Protein AF-A0A2Z2N0Y1-F1 (afdb_monomer_lite)

Secondary structure (DSSP, 8-state):
--HHHHHHH-TTSTTTT-S----PPPPPHHHHHHHHHHHHHHTT-EE-HHHHHHHHHHHTT-HHHHHHHHHHHHHHHHHTT-SEE-HHHHHHHHHHHH-

Radius of gyration: 18.28 Å; chains: 1; bounding box: 42×29×48 Å

InterPro domains:
  IPR027417 P-loop containing nucleoside triphosphate hydrolase [SSF52540] (2-97)

Sequence (99 aa):
MGMMKQIFHSPSSPFYNFGMHITLKRIPRDEFAKFIRKKFGESGLGVEGEVIEGILNITKGHPYYTQMLCQKLWLNPVIQGKKEVSRKDLEITLDEALN

pLDDT: mean 89.2, std 6.64, range [55.12, 97.25]

Structure (mmCIF, N/CA/C/O backbone):
data_AF-A0A2Z2N0Y1-F1
#
_entry.id   AF-A0A2Z2N0Y1-F1
#
loop_
_atom_site.group_PDB
_atom_site.id
_atom_site.type_symbol
_atom_site.label_atom_id
_atom_site.label_alt_id
_atom_site.label_comp_id
_atom_site.label_asym_id
_atom_site.label_entity_id
_atom_site.label_seq_id
_atom_site.pdbx_PDB_ins_code
_atom_site.Cartn_x
_atom_site.Cartn_y
_atom_site.Cartn_z
_atom_site.occupancy
_atom_site.B_iso_or_equiv
_atom_site.auth_seq_id
_atom_site.auth_comp_id
_atom_site.auth_asym_id
_atom_site.auth_atom_id
_atom_site.pdbx_PDB_model_num
ATOM 1 N N . MET A 1 1 ? 18.831 9.984 -16.432 1.00 55.12 1 MET A N 1
ATOM 2 C CA . MET A 1 1 ? 18.931 8.539 -16.754 1.00 55.12 1 MET A CA 1
ATOM 3 C C . MET A 1 1 ? 19.509 7.851 -15.522 1.00 55.12 1 MET A C 1
ATOM 5 O O . MET A 1 1 ? 20.520 8.332 -15.035 1.00 55.12 1 MET A O 1
ATOM 9 N N . GLY A 1 2 ? 18.855 6.836 -14.947 1.00 78.69 2 GLY A N 1
ATOM 10 C CA . GLY A 1 2 ? 19.335 6.206 -13.705 1.00 78.69 2 GLY A CA 1
ATOM 11 C C . GLY A 1 2 ? 20.638 5.422 -13.902 1.00 78.69 2 GLY A C 1
ATOM 12 O O . GLY A 1 2 ? 20.863 4.874 -14.981 1.00 78.69 2 GLY A O 1
ATOM 13 N N . MET A 1 3 ? 21.464 5.342 -12.857 1.00 83.12 3 MET A N 1
ATOM 14 C CA . MET A 1 3 ? 22.801 4.727 -12.892 1.00 83.12 3 MET A CA 1
ATOM 15 C C . MET A 1 3 ? 22.781 3.275 -13.408 1.00 83.12 3 MET A C 1
ATOM 17 O O . MET A 1 3 ? 23.552 2.922 -14.295 1.00 83.12 3 MET A O 1
ATOM 21 N N . MET A 1 4 ? 21.813 2.462 -12.965 1.00 83.25 4 MET A N 1
ATOM 22 C CA . MET A 1 4 ? 21.629 1.083 -13.452 1.00 83.25 4 MET A CA 1
ATOM 23 C C . MET A 1 4 ? 21.376 1.017 -14.961 1.00 83.25 4 MET A C 1
ATOM 25 O O . MET A 1 4 ? 21.853 0.116 -15.641 1.00 83.25 4 MET A O 1
ATOM 29 N N . LYS A 1 5 ? 20.664 1.999 -15.516 1.00 81.62 5 LYS A N 1
ATOM 30 C CA . LYS A 1 5 ? 20.406 2.044 -16.955 1.00 81.62 5 LYS A CA 1
ATOM 31 C C . LYS A 1 5 ? 21.695 2.324 -17.734 1.00 81.62 5 LYS A C 1
ATOM 33 O O . LYS A 1 5 ? 21.915 1.704 -18.762 1.00 81.62 5 LYS A O 1
ATOM 38 N N . GLN A 1 6 ? 22.573 3.197 -17.236 1.00 83.94 6 GLN A N 1
ATOM 39 C CA . GLN A 1 6 ? 23.877 3.436 -17.869 1.00 83.94 6 GLN A CA 1
ATOM 40 C C . GLN A 1 6 ? 24.785 2.203 -17.828 1.00 83.94 6 GLN A C 1
ATOM 42 O O . GLN A 1 6 ? 25.386 1.871 -18.846 1.00 83.94 6 GLN A O 1
ATOM 47 N N . ILE A 1 7 ? 24.842 1.505 -16.690 1.00 86.44 7 ILE A N 1
ATOM 48 C CA . ILE A 1 7 ? 25.705 0.328 -16.517 1.00 86.44 7 ILE A CA 1
ATOM 49 C C . ILE A 1 7 ? 25.333 -0.790 -17.498 1.00 86.44 7 ILE A C 1
ATOM 51 O O . ILE A 1 7 ? 26.225 -1.417 -18.057 1.00 86.44 7 ILE A O 1
ATOM 55 N N . PHE A 1 8 ? 24.047 -1.033 -17.755 1.00 85.31 8 PHE A N 1
ATOM 56 C CA . PHE A 1 8 ? 23.645 -2.175 -18.584 1.00 85.31 8 PHE A CA 1
ATOM 57 C C . PHE A 1 8 ? 23.180 -1.816 -20.007 1.00 85.31 8 PHE A C 1
ATOM 59 O O . PHE A 1 8 ? 23.086 -2.713 -20.841 1.00 85.31 8 PHE A O 1
ATOM 66 N N . HIS A 1 9 ? 22.896 -0.541 -20.320 1.00 82.06 9 HIS A N 1
ATOM 67 C CA . HIS A 1 9 ? 22.446 -0.110 -21.664 1.00 82.06 9 HIS A CA 1
ATOM 68 C C . HIS A 1 9 ? 23.473 0.707 -22.447 1.00 82.06 9 HIS A C 1
ATOM 70 O O . HIS A 1 9 ? 23.236 0.972 -23.623 1.00 82.06 9 HIS A O 1
ATOM 76 N N . SER A 1 10 ? 24.588 1.130 -21.842 1.00 85.56 10 SER A N 1
ATOM 77 C CA . SER A 1 10 ? 25.618 1.867 -22.581 1.00 85.56 10 SER A CA 1
ATOM 78 C C . SER A 1 10 ? 26.547 0.904 -23.322 1.00 85.56 10 SER A C 1
ATOM 80 O O . SER A 1 10 ? 27.175 0.092 -22.649 1.00 85.56 10 SER A O 1
ATOM 82 N N . PRO A 1 11 ? 26.731 1.024 -24.651 1.00 83.12 11 PRO A N 1
ATOM 83 C CA . PRO A 1 11 ? 27.699 0.216 -25.404 1.00 83.12 11 PRO A CA 1
ATOM 84 C C . PRO A 1 11 ? 29.145 0.364 -24.914 1.00 83.12 11 P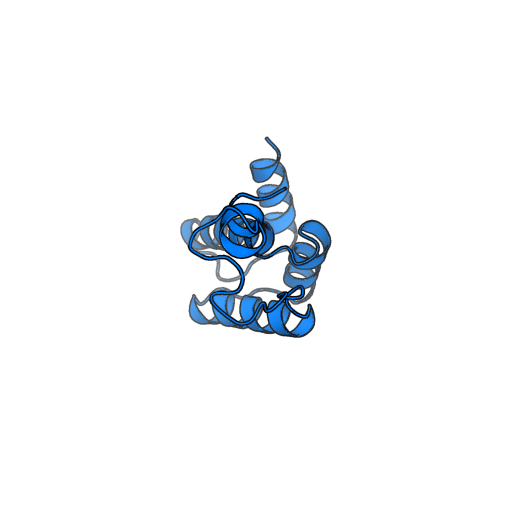RO A C 1
ATOM 86 O O . PRO A 1 11 ? 29.965 -0.521 -25.123 1.00 83.12 11 PRO A O 1
ATOM 89 N N . SER A 1 12 ? 29.459 1.483 -24.254 1.00 87.88 12 SER A N 1
ATOM 90 C CA . SER A 1 12 ? 30.760 1.735 -23.628 1.00 87.88 12 SER A CA 1
ATOM 91 C C . SER A 1 12 ? 30.928 1.085 -22.249 1.00 87.88 12 SER A C 1
ATOM 93 O O . SER A 1 12 ? 32.004 1.182 -21.663 1.00 87.88 12 SER A O 1
ATOM 95 N N . SER A 1 13 ? 29.880 0.464 -21.699 1.00 87.12 13 SER A N 1
ATOM 96 C CA . SER A 1 13 ? 29.929 -0.191 -20.394 1.00 87.12 13 SER A CA 1
ATOM 97 C C . SER A 1 13 ? 30.347 -1.659 -20.525 1.00 87.12 13 SER A C 1
ATOM 99 O O . SER A 1 13 ? 29.824 -2.358 -21.395 1.00 87.12 13 SER A O 1
ATOM 101 N N . PRO A 1 14 ? 31.194 -2.184 -19.620 1.00 86.00 14 PRO A N 1
ATOM 102 C CA . PRO A 1 14 ? 31.595 -3.594 -19.619 1.00 86.00 14 PRO A CA 1
ATOM 103 C C . PRO A 1 14 ? 30.425 -4.572 -19.421 1.00 86.00 14 PRO A C 1
ATOM 105 O O . PRO A 1 14 ? 30.555 -5.749 -19.742 1.00 86.00 14 PRO A O 1
ATOM 108 N N . PHE A 1 15 ? 29.280 -4.098 -18.919 1.00 84.75 15 PHE A N 1
ATOM 109 C CA . PHE A 1 15 ? 28.076 -4.910 -18.705 1.00 84.75 15 PHE A CA 1
ATOM 110 C C . PHE A 1 15 ? 26.990 -4.702 -19.771 1.00 84.75 15 PHE A C 1
ATOM 112 O O . PHE A 1 15 ? 25.833 -5.080 -19.561 1.00 84.75 15 PHE A O 1
ATOM 119 N N . TYR A 1 16 ? 27.335 -4.101 -20.913 1.00 85.94 16 TYR A N 1
ATOM 120 C CA . TYR A 1 16 ? 26.405 -3.913 -22.023 1.00 85.94 16 TYR A CA 1
ATOM 121 C C . TYR A 1 16 ? 25.803 -5.246 -22.486 1.00 85.94 16 TYR A C 1
ATOM 123 O O . TYR A 1 16 ? 26.535 -6.157 -22.868 1.00 85.94 16 TYR A O 1
ATOM 131 N N . ASN A 1 17 ? 24.470 -5.360 -22.452 1.00 82.94 17 ASN A N 1
ATOM 132 C CA . ASN A 1 17 ? 23.731 -6.581 -22.811 1.00 82.94 17 ASN A CA 1
ATOM 133 C C . ASN A 1 17 ? 24.228 -7.863 -22.110 1.00 82.94 17 ASN A C 1
ATOM 135 O O . ASN A 1 17 ? 24.044 -8.965 -22.621 1.00 82.94 17 ASN A O 1
ATOM 139 N N . PHE A 1 18 ? 24.814 -7.741 -20.915 1.00 86.56 18 PHE A N 1
ATOM 140 C CA . PHE A 1 18 ? 25.303 -8.890 -20.146 1.00 86.56 18 PHE A CA 1
ATOM 141 C C . PHE A 1 18 ? 24.169 -9.814 -19.648 1.00 86.56 18 PHE A C 1
ATOM 143 O O . PHE A 1 18 ? 24.419 -10.933 -19.212 1.00 86.56 18 PHE A O 1
ATOM 150 N N . GLY A 1 19 ? 22.906 -9.380 -19.727 1.00 83.00 19 GLY A N 1
ATOM 151 C CA . GLY A 1 19 ? 21.757 -10.197 -19.348 1.00 83.00 19 GLY A CA 1
ATOM 152 C C . GLY A 1 19 ? 20.424 -9.669 -19.873 1.00 83.00 19 GLY A C 1
ATOM 153 O O . GLY A 1 19 ? 20.343 -8.610 -20.495 1.00 83.00 19 GLY A O 1
ATOM 154 N N . MET A 1 20 ? 19.357 -10.422 -19.602 1.00 81.50 20 MET A N 1
ATOM 155 C CA . MET A 1 20 ? 17.992 -10.036 -19.959 1.00 81.50 20 MET A CA 1
ATOM 156 C C . MET A 1 20 ? 17.492 -8.864 -19.112 1.00 81.50 20 MET A C 1
ATOM 158 O O . MET A 1 20 ? 17.589 -8.866 -17.885 1.00 81.50 20 MET A O 1
ATOM 162 N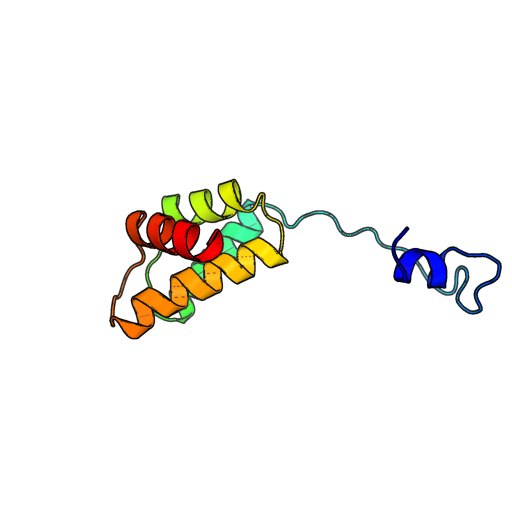 N . HIS A 1 21 ? 16.863 -7.893 -19.769 1.00 78.56 21 HIS A N 1
ATOM 163 C CA . HIS A 1 21 ? 16.244 -6.755 -19.101 1.00 78.56 21 HIS A CA 1
ATOM 164 C C . HIS A 1 21 ? 14.776 -7.032 -18.793 1.00 78.56 21 HIS A C 1
ATOM 166 O O . HIS A 1 21 ? 13.966 -7.212 -19.701 1.00 78.56 21 HIS A O 1
ATOM 172 N N . ILE A 1 22 ? 14.416 -6.994 -17.511 1.00 85.31 22 ILE A N 1
ATOM 173 C CA . ILE A 1 22 ? 13.025 -7.100 -17.065 1.00 85.31 22 ILE A CA 1
ATOM 174 C C . ILE A 1 22 ? 12.589 -5.744 -16.518 1.00 85.31 22 ILE A C 1
ATOM 176 O O . ILE A 1 22 ? 13.201 -5.201 -15.600 1.00 85.31 22 ILE A O 1
ATOM 180 N N . THR A 1 23 ? 11.513 -5.192 -17.080 1.00 83.12 23 THR A N 1
ATOM 181 C CA . THR A 1 23 ? 10.879 -3.987 -16.534 1.00 83.12 23 THR A CA 1
ATOM 182 C C . THR A 1 23 ? 9.811 -4.402 -15.537 1.00 83.12 23 THR A C 1
ATOM 184 O O . THR A 1 23 ? 8.798 -4.996 -15.909 1.00 83.12 23 THR A O 1
ATOM 187 N N . LEU A 1 24 ? 10.032 -4.080 -14.265 1.00 85.06 24 LEU A N 1
ATOM 188 C CA . LEU A 1 24 ? 9.047 -4.329 -13.221 1.00 85.06 24 LEU A CA 1
ATOM 189 C C . LEU A 1 24 ? 7.903 -3.318 -13.328 1.00 85.06 24 LEU A C 1
ATOM 191 O O . LEU A 1 24 ? 8.120 -2.107 -13.401 1.00 85.06 24 LEU A O 1
ATOM 195 N N . LYS A 1 25 ? 6.672 -3.828 -13.332 1.00 84.25 25 LYS A N 1
ATOM 196 C CA . LYS A 1 25 ? 5.464 -3.007 -13.214 1.00 84.25 25 LYS A CA 1
ATOM 197 C C . LYS A 1 25 ? 5.204 -2.679 -11.742 1.00 84.25 25 LYS A C 1
ATOM 199 O O . LYS A 1 25 ? 5.792 -3.280 -10.844 1.00 84.25 25 LYS A O 1
ATOM 204 N N . ARG A 1 26 ? 4.300 -1.728 -11.492 1.00 81.06 26 ARG A N 1
ATOM 205 C CA . ARG A 1 26 ? 3.793 -1.482 -10.135 1.00 81.06 26 ARG A CA 1
ATOM 206 C C . ARG A 1 26 ? 3.147 -2.750 -9.580 1.00 81.06 26 ARG A C 1
ATOM 208 O O . ARG A 1 26 ? 2.566 -3.532 -10.333 1.00 81.06 26 ARG A O 1
ATOM 215 N N . ILE A 1 27 ? 3.235 -2.913 -8.265 1.00 89.31 27 ILE A N 1
ATOM 216 C CA . ILE A 1 27 ? 2.552 -3.991 -7.552 1.00 89.31 27 ILE A CA 1
ATOM 217 C C . ILE A 1 27 ? 1.038 -3.819 -7.776 1.00 89.31 27 ILE A C 1
ATOM 219 O O . ILE A 1 27 ? 0.543 -2.696 -7.619 1.00 89.31 27 ILE A O 1
ATOM 223 N N . PRO A 1 28 ? 0.300 -4.877 -8.162 1.00 91.81 28 PRO A N 1
ATOM 224 C CA . PRO A 1 28 ? -1.151 -4.805 -8.285 1.00 91.81 28 PRO A CA 1
ATOM 225 C C . PRO A 1 28 ? -1.782 -4.355 -6.968 1.00 91.81 28 PRO A C 1
ATOM 227 O O . PRO A 1 28 ? -1.394 -4.826 -5.900 1.00 91.81 28 PRO A O 1
ATOM 230 N N . ARG A 1 29 ? -2.761 -3.448 -7.0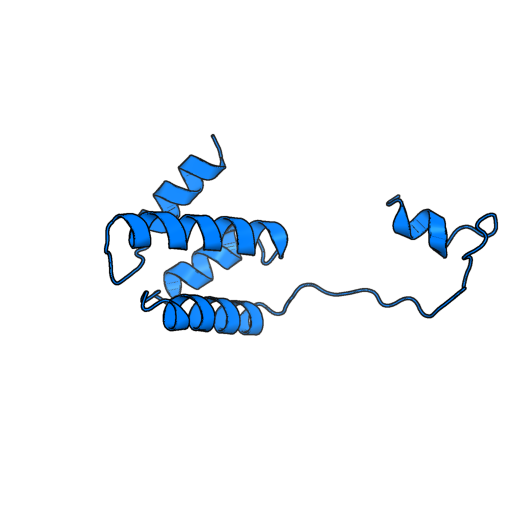45 1.00 93.44 29 ARG A N 1
ATOM 231 C CA . ARG A 1 29 ? -3.378 -2.835 -5.861 1.00 93.44 29 ARG A CA 1
ATOM 232 C C . ARG A 1 29 ? -3.933 -3.886 -4.898 1.00 93.44 29 ARG A C 1
ATOM 234 O O . ARG A 1 29 ? -3.612 -3.837 -3.717 1.00 93.44 29 ARG A O 1
ATOM 241 N N . ASP A 1 30 ? -4.669 -4.863 -5.419 1.00 94.75 30 ASP A N 1
ATOM 242 C CA . ASP A 1 30 ? -5.311 -5.912 -4.616 1.00 94.75 30 ASP A CA 1
ATOM 243 C C . ASP A 1 30 ? -4.289 -6.809 -3.913 1.00 94.75 30 ASP A C 1
ATOM 245 O O . ASP A 1 30 ? -4.457 -7.166 -2.748 1.00 94.75 30 ASP A O 1
ATOM 249 N N . GLU A 1 31 ? -3.191 -7.138 -4.596 1.00 95.25 31 GLU A N 1
ATOM 250 C CA . GLU A 1 31 ? -2.095 -7.912 -4.010 1.00 95.25 31 GLU A CA 1
ATOM 251 C C . GLU A 1 31 ? -1.390 -7.117 -2.910 1.00 95.25 31 GLU A C 1
ATOM 253 O O . GLU A 1 31 ? -1.063 -7.659 -1.852 1.00 95.25 31 GLU A O 1
ATOM 258 N N . PHE A 1 32 ? -1.224 -5.808 -3.110 1.00 95.69 32 PHE A N 1
ATOM 259 C CA . PHE A 1 32 ? -0.650 -4.946 -2.088 1.00 95.69 32 PHE A CA 1
ATOM 260 C C . PHE A 1 32 ? -1.588 -4.804 -0.879 1.00 95.69 32 PHE A C 1
ATOM 262 O O . PHE A 1 32 ? -1.138 -4.900 0.260 1.00 95.69 32 PHE A O 1
ATOM 269 N N . ALA A 1 33 ? -2.896 -4.665 -1.105 1.00 97.12 33 ALA A N 1
ATOM 270 C CA . ALA A 1 33 ? -3.898 -4.605 -0.045 1.00 97.12 33 ALA A CA 1
ATOM 271 C C . ALA A 1 33 ? -3.926 -5.896 0.791 1.00 97.12 33 ALA A C 1
ATOM 273 O O . ALA A 1 33 ? -3.922 -5.838 2.025 1.00 97.12 33 ALA A O 1
ATOM 274 N N . LYS A 1 34 ? -3.876 -7.066 0.135 1.00 97.25 34 LYS A N 1
ATOM 275 C CA . LYS A 1 34 ? -3.749 -8.376 0.800 1.00 97.25 34 LYS A CA 1
ATOM 276 C C . LYS A 1 34 ? -2.471 -8.461 1.631 1.00 97.25 34 LYS A C 1
ATOM 278 O O . LYS A 1 34 ? -2.522 -8.902 2.779 1.00 97.25 34 LYS A O 1
ATOM 283 N N . PHE A 1 35 ? -1.341 -8.023 1.073 1.00 96.81 35 PHE A N 1
ATOM 284 C CA . PHE A 1 35 ? -0.059 -8.007 1.775 1.00 96.81 35 PHE A CA 1
ATOM 285 C C . PHE A 1 35 ? -0.114 -7.140 3.039 1.00 96.81 35 PHE A C 1
ATOM 287 O O . PHE A 1 35 ? 0.279 -7.601 4.110 1.00 96.81 35 PHE A O 1
ATOM 294 N N . ILE A 1 36 ? -0.639 -5.915 2.931 1.00 96.81 36 ILE A N 1
ATOM 295 C CA . ILE A 1 36 ? -0.756 -4.982 4.058 1.00 96.81 36 ILE A CA 1
ATOM 296 C C . ILE A 1 36 ? -1.641 -5.594 5.145 1.00 96.81 36 ILE A C 1
ATOM 298 O O . ILE A 1 36 ? -1.199 -5.725 6.284 1.00 96.81 36 ILE A O 1
ATOM 302 N N . ARG A 1 37 ? -2.848 -6.060 4.792 1.00 97.06 37 ARG A N 1
ATOM 303 C CA . ARG A 1 37 ? -3.772 -6.691 5.748 1.00 97.06 37 ARG A CA 1
ATOM 304 C C . ARG A 1 37 ? -3.123 -7.857 6.489 1.00 97.06 37 ARG A C 1
ATOM 306 O O . ARG A 1 37 ? -3.239 -7.950 7.708 1.00 97.06 37 ARG A O 1
ATOM 313 N N . LYS A 1 38 ? -2.422 -8.729 5.757 1.00 97.06 38 LYS A N 1
ATOM 314 C CA . LYS A 1 38 ? -1.706 -9.871 6.333 1.00 97.06 38 LYS A CA 1
ATOM 315 C C . LYS A 1 38 ? -0.646 -9.415 7.337 1.00 97.06 38 LYS A C 1
ATOM 317 O O . LYS A 1 38 ? -0.588 -9.965 8.429 1.00 97.06 38 LYS A O 1
ATOM 322 N N . LYS A 1 39 ? 0.167 -8.411 6.995 1.00 95.88 39 LYS A N 1
ATOM 323 C CA . LYS A 1 39 ? 1.252 -7.932 7.865 1.00 95.88 39 LYS A CA 1
ATOM 324 C C . LYS A 1 39 ? 0.752 -7.271 9.144 1.00 95.88 39 LYS A C 1
ATOM 326 O O . LYS A 1 39 ? 1.297 -7.543 10.208 1.00 95.88 39 LYS A O 1
ATOM 331 N N . PHE A 1 40 ? -0.305 -6.468 9.054 1.00 95.19 40 PHE A N 1
ATOM 332 C CA . PHE A 1 40 ? -0.964 -5.918 10.238 1.00 95.19 40 PHE A CA 1
ATOM 333 C C . PHE A 1 40 ? -1.537 -7.041 11.122 1.00 95.19 40 PHE A C 1
ATOM 335 O O . PHE A 1 40 ? -1.222 -7.102 12.312 1.00 95.19 40 PHE A O 1
ATOM 342 N N . GLY A 1 41 ? -2.242 -8.011 10.528 1.00 93.12 41 GLY A N 1
A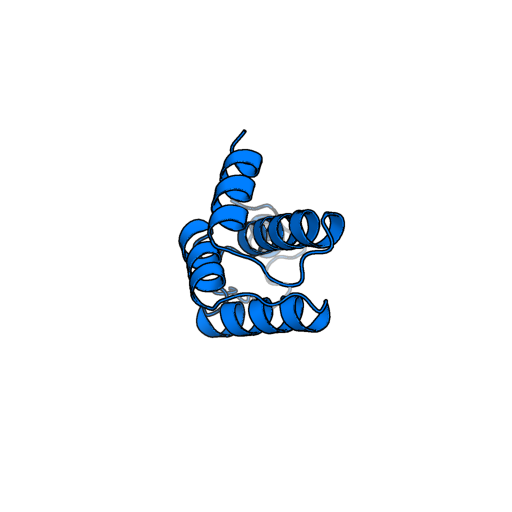TOM 343 C CA . GLY A 1 41 ? -2.784 -9.166 11.251 1.00 93.12 41 GLY A CA 1
ATOM 344 C C . GLY A 1 41 ? -1.724 -10.035 11.942 1.00 93.12 41 GLY A C 1
ATOM 345 O O . GLY A 1 41 ? -1.915 -10.417 13.093 1.00 93.12 41 GLY A O 1
ATOM 346 N N . GLU A 1 42 ? -0.580 -10.293 11.296 1.00 94.25 42 GLU A N 1
ATOM 347 C CA . GLU A 1 42 ? 0.561 -11.017 11.893 1.00 94.25 42 GLU A CA 1
ATOM 348 C C . GLU A 1 42 ? 1.121 -10.312 13.139 1.00 94.25 42 GLU A C 1
ATOM 350 O O . GLU A 1 42 ? 1.684 -10.965 14.013 1.00 94.25 42 GLU A O 1
ATOM 355 N N . SER A 1 43 ? 0.944 -8.993 13.244 1.00 90.31 43 SER A N 1
ATOM 356 C CA . SER A 1 43 ? 1.369 -8.213 14.410 1.00 90.31 43 SER A CA 1
ATOM 357 C C . SER A 1 43 ? 0.319 -8.121 15.525 1.00 90.31 43 SER A C 1
ATOM 359 O O . SER A 1 43 ? 0.569 -7.491 16.548 1.00 90.31 43 SER A O 1
ATOM 361 N N . GLY A 1 44 ? -0.854 -8.738 15.340 1.00 90.31 44 GLY A N 1
ATOM 362 C CA . GLY A 1 44 ? -1.981 -8.651 16.273 1.00 90.31 44 GLY A CA 1
ATOM 363 C C . GLY A 1 44 ? -2.756 -7.332 16.197 1.00 90.31 44 GLY A C 1
ATOM 364 O O . GLY A 1 44 ? -3.579 -7.062 17.070 1.00 90.31 44 GLY A O 1
ATOM 365 N N . LEU A 1 45 ? -2.504 -6.526 15.160 1.00 92.19 45 LEU A N 1
ATOM 366 C CA . LEU A 1 45 ? -3.133 -5.230 14.945 1.00 92.19 45 LEU A CA 1
ATOM 367 C C . LEU A 1 45 ? -4.187 -5.339 13.834 1.00 92.19 45 LEU A C 1
ATOM 369 O O . LEU A 1 45 ? -3.874 -5.627 12.678 1.00 92.19 45 LEU A O 1
ATOM 373 N N . GLY A 1 46 ? -5.450 -5.117 14.190 1.00 92.44 46 GLY A N 1
ATOM 374 C CA . GLY A 1 46 ? -6.551 -4.998 13.242 1.00 92.44 46 GLY A CA 1
ATOM 375 C C . GLY A 1 46 ? -6.383 -3.761 12.363 1.00 92.44 46 GLY A C 1
ATOM 376 O O . GLY A 1 46 ? -5.950 -2.707 12.826 1.00 92.44 46 GLY A O 1
ATOM 377 N N . VAL A 1 47 ? -6.712 -3.885 11.082 1.00 94.31 47 VAL A N 1
ATOM 378 C CA . VAL A 1 47 ? -6.741 -2.749 10.159 1.00 94.31 47 VAL A CA 1
ATOM 379 C C . VAL A 1 47 ? -7.949 -2.878 9.242 1.00 94.31 47 VAL A C 1
ATOM 381 O O . VAL A 1 47 ? -8.156 -3.907 8.588 1.00 94.31 47 VAL A O 1
ATOM 384 N N . GLU A 1 48 ? -8.760 -1.828 9.202 1.00 93.75 48 GLU A N 1
ATOM 385 C CA . GLU A 1 48 ? -9.941 -1.784 8.350 1.00 93.75 48 GLU A CA 1
ATOM 386 C C . GLU A 1 48 ? -9.564 -1.667 6.866 1.00 93.75 48 GLU A C 1
ATOM 388 O O . GLU A 1 48 ? -8.534 -1.101 6.486 1.00 93.75 48 GLU A O 1
ATOM 393 N N . GLY A 1 49 ? -10.438 -2.180 5.994 1.00 93.88 49 GLY A N 1
ATOM 394 C CA . GLY A 1 49 ? -10.244 -2.094 4.544 1.00 93.88 49 GLY A CA 1
ATOM 395 C C . GLY A 1 49 ? -10.117 -0.653 4.047 1.00 93.88 49 GLY A C 1
ATOM 396 O O . GLY A 1 49 ? -9.264 -0.378 3.209 1.00 93.88 49 GLY A O 1
ATOM 397 N N . GLU A 1 50 ? -10.894 0.274 4.610 1.00 95.19 50 GLU A N 1
ATOM 398 C CA . GLU A 1 50 ? -10.845 1.692 4.238 1.00 95.19 50 GLU A CA 1
ATOM 399 C C . GLU A 1 50 ? -9.487 2.339 4.532 1.00 95.19 50 GLU A C 1
ATOM 401 O O . GLU A 1 50 ? -9.007 3.149 3.737 1.00 95.19 50 GLU A O 1
ATOM 406 N N . VAL A 1 51 ? -8.828 1.948 5.630 1.00 95.69 51 VAL A N 1
ATOM 407 C CA . VAL A 1 51 ? -7.485 2.435 5.981 1.00 95.69 51 VAL A CA 1
ATOM 408 C C . VAL A 1 51 ? -6.465 1.957 4.948 1.00 95.69 51 VAL A C 1
ATOM 410 O O . VAL A 1 51 ? -5.664 2.753 4.457 1.00 95.69 51 VAL A O 1
ATOM 413 N N . ILE A 1 52 ? -6.527 0.682 4.552 1.00 96.69 52 ILE A N 1
ATOM 414 C CA . ILE A 1 52 ? -5.650 0.117 3.513 1.00 96.69 52 ILE A CA 1
ATOM 415 C C . ILE A 1 52 ? -5.862 0.830 2.172 1.00 96.69 52 ILE A C 1
ATOM 417 O O . ILE A 1 52 ? -4.895 1.221 1.511 1.00 96.69 52 ILE A O 1
ATOM 421 N N . GLU A 1 53 ? -7.117 1.043 1.778 1.00 96.12 53 GLU A N 1
ATOM 422 C CA . GLU A 1 53 ? -7.443 1.770 0.552 1.00 96.12 53 GLU A CA 1
ATOM 423 C C . GLU A 1 53 ? -6.939 3.220 0.603 1.00 96.12 53 GLU A C 1
ATOM 425 O O . GLU A 1 53 ? -6.406 3.726 -0.390 1.00 96.12 53 GLU A O 1
ATOM 430 N N . GLY A 1 54 ? -7.034 3.869 1.767 1.00 96.12 54 GLY A N 1
ATOM 431 C CA . GLY A 1 54 ? -6.458 5.184 2.037 1.00 96.12 54 GLY A CA 1
ATOM 432 C C . GLY A 1 54 ? -4.950 5.217 1.794 1.00 96.12 54 GLY A C 1
ATOM 433 O O . GLY A 1 54 ? -4.479 6.015 0.979 1.00 96.12 54 GLY A O 1
ATOM 434 N N . ILE A 1 55 ? -4.200 4.296 2.408 1.00 95.75 55 ILE A N 1
ATOM 435 C CA . ILE A 1 55 ? -2.743 4.158 2.229 1.00 95.75 55 ILE A CA 1
ATOM 436 C C . ILE A 1 55 ? -2.391 4.039 0.741 1.00 95.75 55 ILE A C 1
ATOM 438 O O . ILE A 1 55 ? -1.533 4.767 0.233 1.00 95.75 55 ILE A O 1
ATOM 442 N N . LEU A 1 56 ? -3.062 3.142 0.014 1.00 95.75 56 LEU A N 1
ATOM 443 C CA . LEU A 1 56 ? -2.778 2.895 -1.403 1.00 95.75 56 LEU A CA 1
ATOM 444 C C . LEU A 1 56 ? -3.201 4.071 -2.300 1.00 95.75 56 LEU A C 1
ATOM 446 O O . LEU A 1 56 ? -2.588 4.304 -3.344 1.00 95.75 56 LEU A O 1
ATOM 450 N N . ASN A 1 57 ? -4.215 4.845 -1.903 1.00 95.31 57 ASN A N 1
ATOM 451 C CA . ASN A 1 57 ? -4.643 6.058 -2.604 1.00 95.31 57 ASN A CA 1
ATOM 452 C C . ASN A 1 57 ? -3.677 7.226 -2.430 1.00 95.31 57 ASN A C 1
ATOM 454 O O . ASN A 1 57 ? -3.428 7.944 -3.403 1.00 95.31 57 ASN A O 1
ATOM 458 N N . ILE A 1 58 ? -3.133 7.394 -1.228 1.00 94.56 58 ILE A N 1
ATOM 459 C CA . ILE A 1 58 ? -2.140 8.420 -0.894 1.00 94.56 58 ILE A CA 1
ATOM 460 C C . ILE A 1 58 ? -0.828 8.127 -1.624 1.00 94.56 58 ILE A C 1
ATOM 462 O O . ILE A 1 58 ? -0.296 8.961 -2.350 1.00 94.56 58 ILE A O 1
ATOM 466 N N . THR A 1 59 ? -0.335 6.898 -1.489 1.00 93.69 59 THR A N 1
ATOM 467 C CA . THR A 1 59 ? 1.000 6.502 -1.969 1.00 93.69 59 THR A CA 1
ATOM 468 C C . THR A 1 59 ? 1.019 6.089 -3.439 1.00 93.69 59 THR A C 1
ATOM 470 O O . THR A 1 59 ? 2.084 5.823 -4.002 1.00 93.69 59 THR A O 1
ATOM 473 N N . LYS A 1 60 ? -0.163 5.993 -4.067 1.00 91.88 60 LYS A N 1
ATOM 474 C CA . LYS A 1 60 ? -0.378 5.497 -5.438 1.00 91.88 60 LYS A CA 1
ATOM 475 C C . LYS A 1 60 ? 0.233 4.109 -5.683 1.00 91.88 60 LYS A C 1
ATOM 477 O O . LYS A 1 60 ? 0.599 3.783 -6.815 1.00 91.88 60 LYS A O 1
ATOM 482 N N . GLY A 1 61 ? 0.364 3.304 -4.625 1.00 89.81 61 GLY A N 1
ATOM 483 C CA . GLY A 1 61 ? 0.985 1.979 -4.661 1.00 89.81 61 GLY A CA 1
ATOM 484 C C . GLY A 1 61 ? 2.495 2.000 -4.918 1.00 89.81 61 GLY A C 1
ATOM 485 O O . GLY A 1 61 ? 3.059 0.992 -5.345 1.00 89.81 61 GLY A O 1
ATOM 486 N N . HIS A 1 62 ? 3.171 3.136 -4.705 1.00 90.62 62 HIS A N 1
ATOM 487 C CA . HIS A 1 62 ? 4.627 3.192 -4.789 1.00 90.62 62 HIS A CA 1
ATOM 488 C C . HIS A 1 62 ? 5.240 2.401 -3.619 1.00 90.62 62 HIS A C 1
ATOM 490 O O . HIS A 1 62 ? 4.967 2.759 -2.467 1.00 90.62 62 HIS A O 1
ATOM 496 N N . PRO A 1 63 ? 6.069 1.364 -3.860 1.00 92.12 63 PRO A N 1
ATOM 497 C CA . PRO A 1 63 ? 6.491 0.440 -2.807 1.00 92.12 63 PRO A CA 1
ATOM 498 C C . PRO A 1 63 ? 7.155 1.127 -1.616 1.00 92.12 63 PRO A C 1
ATOM 500 O O . PRO A 1 63 ? 6.776 0.870 -0.480 1.00 92.12 63 PRO A O 1
ATOM 503 N N . TYR A 1 64 ? 8.079 2.055 -1.875 1.00 92.62 64 TYR A N 1
ATOM 504 C CA . TYR A 1 64 ? 8.790 2.773 -0.816 1.00 92.62 64 TYR A CA 1
ATOM 505 C C . TYR A 1 64 ? 7.839 3.593 0.070 1.00 92.62 64 TYR A C 1
ATOM 507 O O . TYR A 1 64 ? 7.842 3.433 1.286 1.00 92.62 64 TYR A O 1
ATOM 515 N N . TYR A 1 65 ? 6.971 4.413 -0.532 1.00 93.38 65 TYR A N 1
ATOM 516 C CA . TYR A 1 65 ? 6.059 5.276 0.228 1.00 93.38 65 TYR A CA 1
ATOM 517 C C . TYR A 1 65 ? 4.970 4.471 0.940 1.00 93.38 65 TYR A C 1
ATOM 519 O O . TYR A 1 65 ? 4.615 4.793 2.068 1.00 93.38 65 TYR A O 1
ATOM 527 N N . THR A 1 66 ? 4.479 3.400 0.307 1.00 95.25 66 THR A N 1
ATOM 528 C CA . THR A 1 66 ? 3.503 2.480 0.911 1.00 95.25 66 THR A CA 1
ATOM 529 C C . THR A 1 66 ? 4.081 1.846 2.169 1.00 95.25 66 THR A C 1
ATOM 531 O O . THR A 1 66 ? 3.467 1.923 3.227 1.00 95.25 66 THR A O 1
ATOM 534 N N . GLN A 1 67 ? 5.287 1.279 2.079 1.00 94.88 67 GLN A N 1
ATOM 535 C CA . GLN A 1 67 ? 5.943 0.636 3.219 1.00 94.88 67 GLN A CA 1
ATOM 536 C C . GLN A 1 67 ? 6.284 1.638 4.325 1.00 94.88 67 GLN A C 1
ATOM 538 O O . GLN A 1 67 ? 6.025 1.356 5.489 1.00 94.88 67 GLN A O 1
ATOM 543 N N . MET A 1 68 ? 6.795 2.821 3.969 1.00 94.50 68 MET A N 1
ATOM 544 C CA . MET A 1 68 ? 7.095 3.886 4.929 1.00 94.50 68 MET A CA 1
ATOM 545 C C . MET A 1 68 ? 5.847 4.310 5.716 1.00 94.50 68 MET A C 1
ATOM 547 O O . MET A 1 68 ? 5.888 4.403 6.942 1.00 94.50 68 MET A O 1
ATOM 551 N N . LEU A 1 69 ? 4.728 4.538 5.020 1.00 94.81 69 LEU A N 1
ATOM 552 C CA . LEU A 1 69 ? 3.475 4.932 5.657 1.00 94.81 69 LEU A CA 1
ATOM 553 C C . LEU A 1 69 ? 2.913 3.801 6.529 1.00 94.81 69 LEU A C 1
ATOM 555 O O . LEU A 1 69 ? 2.545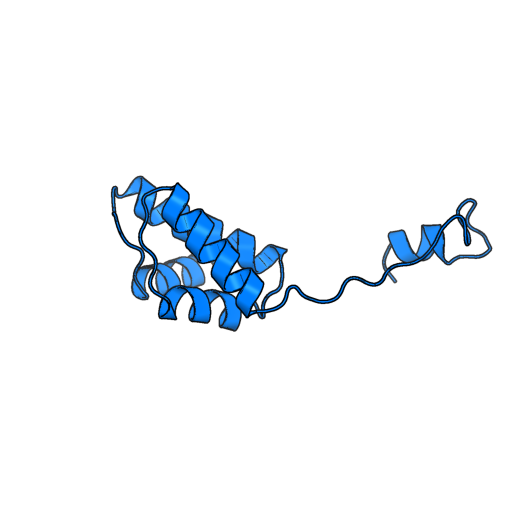 4.047 7.674 1.00 94.81 69 LEU A O 1
ATOM 559 N N . CYS A 1 70 ? 2.917 2.556 6.035 1.00 95.50 70 CYS A N 1
ATOM 560 C CA . CYS A 1 70 ? 2.518 1.383 6.819 1.00 95.50 70 CYS A CA 1
ATOM 561 C C . CYS A 1 70 ? 3.362 1.211 8.087 1.00 95.50 70 CYS A C 1
ATOM 563 O O . CYS A 1 70 ? 2.809 0.900 9.136 1.00 95.50 70 CYS A O 1
ATOM 565 N N . GLN A 1 71 ? 4.678 1.424 8.013 1.00 94.38 71 GLN A N 1
ATOM 566 C CA . GLN A 1 71 ? 5.571 1.305 9.164 1.00 94.38 71 GLN A CA 1
ATOM 567 C C . GLN A 1 71 ? 5.215 2.317 10.256 1.00 94.38 71 GLN A C 1
ATOM 569 O O . GLN A 1 71 ? 5.116 1.943 11.423 1.00 94.38 71 GLN A O 1
ATOM 574 N N . LYS A 1 72 ? 4.997 3.584 9.888 1.00 92.44 72 LYS A N 1
ATOM 575 C CA . LYS A 1 72 ? 4.602 4.626 10.847 1.00 92.44 72 LYS A CA 1
ATOM 576 C C . LYS A 1 72 ? 3.218 4.344 11.451 1.00 92.44 72 LYS A C 1
ATOM 578 O O . LYS A 1 72 ? 3.061 4.390 12.669 1.00 92.44 72 LYS A O 1
ATOM 583 N N . LEU A 1 73 ? 2.260 3.945 10.610 1.00 92.69 73 LEU A N 1
ATOM 584 C CA . LEU A 1 73 ? 0.906 3.547 11.021 1.00 92.69 73 LEU A CA 1
ATOM 585 C C . LEU A 1 73 ? 0.870 2.330 11.934 1.00 92.69 73 LEU A C 1
ATOM 587 O O . LEU A 1 73 ? -0.075 2.162 12.692 1.00 92.69 73 LEU A O 1
ATOM 591 N N . TRP A 1 74 ? 1.860 1.457 11.824 1.00 93.69 74 TRP A N 1
ATOM 592 C CA . TRP A 1 74 ? 2.008 0.317 12.709 1.00 93.69 74 TRP A CA 1
ATOM 593 C C . TRP A 1 74 ? 2.664 0.726 14.034 1.00 93.69 74 TRP A C 1
ATOM 595 O O . TRP A 1 74 ? 2.199 0.329 15.098 1.00 93.69 74 TRP A O 1
ATOM 605 N N . LEU A 1 75 ? 3.702 1.565 13.991 1.00 90.31 75 LEU A N 1
ATOM 606 C CA . LEU A 1 75 ? 4.493 1.937 15.164 1.00 90.31 75 LEU A CA 1
ATOM 607 C C . LEU A 1 75 ? 3.680 2.715 16.212 1.00 90.31 75 LEU A C 1
ATOM 609 O O . LEU A 1 75 ? 3.703 2.351 17.388 1.00 90.31 75 LEU A O 1
ATOM 613 N N . ASN A 1 76 ? 2.946 3.755 15.799 1.00 83.38 76 ASN A N 1
ATOM 614 C CA . ASN A 1 76 ? 2.238 4.641 16.734 1.00 83.38 76 ASN A CA 1
ATOM 615 C C . ASN A 1 76 ? 1.165 3.888 17.562 1.00 83.38 76 ASN A C 1
ATOM 617 O O . ASN A 1 76 ? 1.190 3.983 18.793 1.00 83.38 76 ASN A O 1
ATOM 621 N N . PRO A 1 77 ? 0.264 3.085 16.957 1.00 82.75 77 PRO A N 1
ATOM 622 C CA . PRO A 1 77 ? -0.717 2.289 17.697 1.00 82.75 77 PRO A CA 1
ATOM 623 C C . PRO A 1 77 ? -0.090 1.193 18.563 1.00 82.75 77 PRO A C 1
ATOM 625 O O . PRO A 1 77 ? -0.569 0.958 19.671 1.00 82.75 77 PRO A O 1
ATOM 628 N N . VAL A 1 78 ? 0.987 0.550 18.094 1.00 83.69 78 VAL A N 1
ATOM 629 C CA . VAL A 1 78 ? 1.690 -0.496 18.856 1.00 83.69 78 VAL A CA 1
ATOM 630 C C . VAL A 1 78 ? 2.295 0.072 20.136 1.00 83.69 78 VAL A C 1
ATOM 632 O O . VAL A 1 78 ? 2.113 -0.516 21.200 1.00 83.69 78 VAL A O 1
ATOM 635 N N . ILE A 1 79 ? 2.940 1.241 20.072 1.00 79.06 79 ILE A N 1
ATOM 636 C CA . ILE A 1 79 ? 3.479 1.922 21.263 1.00 79.06 79 ILE A CA 1
ATOM 637 C C . ILE A 1 79 ? 2.357 2.281 22.251 1.00 79.06 79 ILE A C 1
ATOM 639 O O . ILE A 1 79 ? 2.550 2.213 23.462 1.00 79.06 79 ILE A O 1
ATOM 643 N N . GLN A 1 80 ? 1.169 2.624 21.749 1.00 83.69 80 GLN A N 1
ATOM 644 C CA . GLN A 1 80 ? -0.005 2.956 22.566 1.00 83.69 80 GLN A CA 1
ATOM 645 C C . GLN A 1 80 ? -0.779 1.722 23.070 1.00 83.69 80 GLN A C 1
ATOM 647 O O . GLN A 1 80 ? -1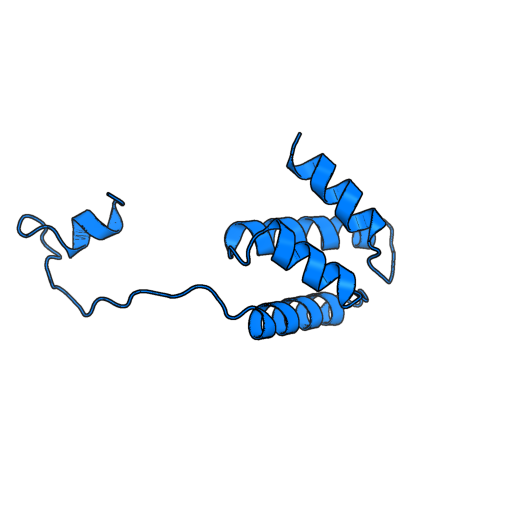.783 1.877 23.762 1.00 83.69 80 GLN A O 1
ATOM 652 N N . GLY A 1 81 ? -0.357 0.501 22.718 1.00 83.81 81 GLY A N 1
ATOM 653 C CA . GLY A 1 81 ? -1.047 -0.737 23.095 1.00 83.81 81 GLY A CA 1
ATOM 654 C C . GLY A 1 81 ? -2.421 -0.918 22.435 1.00 83.81 81 GLY A C 1
ATOM 655 O O . GLY A 1 81 ? -3.262 -1.660 22.947 1.00 83.81 81 GLY A O 1
ATOM 656 N N . LYS A 1 82 ? -2.677 -0.234 21.313 1.00 86.62 82 LYS A N 1
ATOM 657 C CA . LYS A 1 82 ? -3.923 -0.380 20.552 1.00 86.62 82 LYS A CA 1
ATOM 658 C C . LYS A 1 82 ? -3.975 -1.742 19.858 1.00 86.62 82 LYS A C 1
ATOM 660 O O . LYS A 1 82 ? -2.956 -2.294 19.454 1.00 86.62 82 LYS A O 1
ATOM 665 N N . LYS A 1 83 ? -5.194 -2.253 19.675 1.00 88.19 83 LYS A N 1
ATOM 666 C CA . LYS A 1 83 ? -5.470 -3.484 18.914 1.00 88.19 83 LYS A CA 1
ATOM 667 C C . LYS A 1 83 ? -5.985 -3.226 17.501 1.00 88.19 83 LYS A C 1
ATOM 669 O O . LYS A 1 83 ? -6.113 -4.175 16.738 1.00 88.19 83 LYS A O 1
ATOM 674 N N . GLU A 1 84 ? -6.254 -1.973 17.145 1.00 89.62 84 GLU A N 1
ATOM 675 C CA . GLU A 1 84 ? -6.809 -1.609 15.843 1.00 89.62 84 GLU A CA 1
ATOM 676 C C . GLU A 1 84 ? -6.290 -0.249 15.363 1.00 89.62 84 GLU A C 1
ATOM 678 O O . GLU A 1 84 ? -6.025 0.644 16.175 1.00 89.62 84 GLU A O 1
ATOM 683 N N . VAL A 1 85 ? -6.139 -0.112 14.044 1.00 91.69 85 VAL A N 1
ATOM 684 C CA . VAL A 1 85 ? -5.795 1.138 13.357 1.00 91.69 85 VAL A CA 1
ATOM 685 C C . VAL A 1 85 ? -7.050 1.769 12.779 1.00 91.69 85 VAL A C 1
ATOM 687 O O . VAL A 1 85 ? -7.756 1.147 11.986 1.00 91.69 85 VAL A O 1
ATOM 690 N N . SER A 1 86 ? -7.276 3.034 13.122 1.00 90.94 86 SER A N 1
ATOM 691 C CA . SER A 1 86 ? -8.392 3.828 12.620 1.00 90.94 86 SER A CA 1
ATOM 692 C C . SER A 1 86 ? -7.961 4.802 11.521 1.00 90.94 86 SER A C 1
ATOM 694 O O . SER A 1 86 ? -6.781 5.111 11.338 1.00 90.94 86 SER A O 1
ATOM 696 N N . ARG A 1 87 ? -8.942 5.380 10.825 1.00 89.44 87 ARG A N 1
ATOM 697 C CA . ARG A 1 87 ? -8.706 6.447 9.842 1.00 89.44 87 ARG A CA 1
ATOM 698 C C . ARG A 1 87 ? -8.046 7.696 10.441 1.00 89.44 87 ARG A C 1
ATOM 700 O O . ARG A 1 87 ? -7.248 8.335 9.766 1.00 89.44 87 ARG A O 1
ATOM 707 N N . LYS A 1 88 ? -8.317 8.008 11.712 1.00 89.31 88 LYS A N 1
ATOM 708 C CA . LYS A 1 88 ? -7.673 9.135 12.405 1.00 89.31 88 LYS A CA 1
ATOM 709 C C . LYS A 1 88 ? -6.169 8.916 12.569 1.00 89.31 88 LYS A C 1
ATOM 711 O O . LYS A 1 88 ? -5.398 9.855 12.422 1.00 89.31 88 LYS A O 1
ATOM 716 N N . ASP A 1 89 ? -5.749 7.677 12.834 1.00 90.19 89 ASP A N 1
ATOM 717 C CA . ASP A 1 89 ? -4.325 7.341 12.958 1.00 90.19 89 ASP A CA 1
ATOM 718 C C . ASP A 1 89 ? -3.597 7.539 11.615 1.00 90.19 89 ASP A C 1
ATOM 720 O O . ASP A 1 89 ? -2.458 8.007 11.591 1.00 90.19 89 ASP A O 1
ATOM 724 N N . LEU A 1 90 ? -4.274 7.247 10.495 1.00 91.19 90 LEU A N 1
ATOM 725 C CA . LEU A 1 90 ? -3.775 7.516 9.141 1.00 91.19 90 LEU A CA 1
ATOM 726 C C . LEU A 1 90 ? -3.584 9.013 8.880 1.00 91.19 90 LEU A C 1
ATOM 728 O O . LEU A 1 90 ? -2.539 9.387 8.360 1.00 91.19 90 LEU A O 1
ATOM 732 N N . GLU A 1 91 ? -4.556 9.850 9.240 1.00 90.38 91 GLU A N 1
ATOM 733 C CA . GLU A 1 91 ? -4.477 11.308 9.068 1.00 90.38 91 GLU A CA 1
ATOM 734 C C . GLU A 1 91 ? -3.321 11.908 9.880 1.00 90.38 91 GLU A C 1
ATOM 736 O O . GLU A 1 91 ? -2.476 12.599 9.317 1.00 90.38 91 GLU A O 1
ATOM 741 N N . ILE A 1 92 ? -3.205 11.544 11.163 1.00 89.38 92 ILE A N 1
ATOM 742 C CA . ILE A 1 92 ? -2.105 11.993 12.037 1.00 89.38 92 ILE A CA 1
ATOM 743 C C . ILE A 1 92 ? -0.748 11.578 11.459 1.00 89.38 92 ILE A C 1
ATOM 745 O O . ILE A 1 92 ? 0.170 12.387 11.357 1.00 89.38 92 ILE A O 1
ATOM 749 N N . THR A 1 93 ? -0.626 10.317 11.036 1.00 90.19 93 THR A N 1
ATOM 750 C CA . THR A 1 93 ? 0.628 9.803 10.471 1.00 90.19 93 THR A CA 1
ATOM 751 C C . THR A 1 93 ? 1.003 10.514 9.171 1.00 90.19 93 THR A C 1
ATOM 753 O O . THR A 1 93 ? 2.187 10.663 8.859 1.00 90.19 93 THR A O 1
ATOM 756 N N . LEU A 1 94 ? 0.006 10.921 8.385 1.00 89.62 94 LEU A N 1
ATOM 757 C CA . LEU A 1 94 ? 0.227 11.645 7.144 1.00 89.62 94 LEU A CA 1
ATOM 758 C C . LEU A 1 94 ? 0.774 13.047 7.414 1.00 89.62 94 LEU A C 1
ATOM 760 O O . LEU A 1 94 ? 1.767 13.427 6.797 1.00 89.62 94 LEU A O 1
ATOM 764 N N . ASP A 1 95 ? 0.178 13.767 8.363 1.00 89.12 95 ASP A N 1
ATOM 765 C CA . ASP A 1 95 ? 0.650 15.088 8.783 1.00 89.12 95 ASP A CA 1
ATOM 766 C C . ASP A 1 95 ? 2.079 15.010 9.342 1.00 89.12 95 ASP A C 1
ATOM 768 O O . ASP A 1 95 ? 2.935 15.814 8.979 1.00 89.12 95 ASP A O 1
ATOM 772 N N . GLU A 1 96 ? 2.397 13.993 10.147 1.00 87.25 96 GLU A N 1
ATOM 773 C CA . GLU A 1 96 ? 3.760 13.750 10.651 1.00 87.25 96 GLU A CA 1
ATOM 774 C C . GLU A 1 96 ? 4.778 13.399 9.555 1.00 87.25 96 GLU A C 1
ATOM 776 O O . GLU A 1 96 ? 5.981 13.525 9.765 1.00 87.25 96 GLU A O 1
ATOM 781 N N . ALA A 1 97 ? 4.336 12.864 8.415 1.00 82.38 97 ALA A N 1
ATOM 782 C CA . ALA A 1 97 ? 5.221 12.477 7.316 1.00 82.38 97 ALA A CA 1
ATOM 783 C C . ALA A 1 97 ? 5.473 13.614 6.312 1.00 82.38 97 ALA A C 1
ATOM 785 O O . ALA A 1 97 ? 6.375 13.486 5.481 1.00 82.38 97 ALA A O 1
ATOM 786 N N . LEU A 1 98 ? 4.657 14.670 6.351 1.00 78.00 98 LEU A N 1
ATOM 787 C CA . LEU A 1 98 ? 4.728 15.827 5.454 1.00 78.00 98 LEU A CA 1
ATOM 788 C C . LEU A 1 98 ? 5.388 17.059 6.095 1.00 78.00 98 LEU A C 1
ATOM 790 O O . LEU A 1 98 ? 5.706 18.000 5.366 1.00 78.00 98 LEU A O 1
ATOM 794 N N . ASN A 1 99 ? 5.596 17.041 7.413 1.00 67.44 99 ASN A N 1
ATOM 795 C CA . ASN A 1 99 ? 6.394 18.020 8.157 1.00 67.44 99 ASN A CA 1
ATOM 796 C C . ASN A 1 99 ? 7.844 17.545 8.315 1.00 67.44 99 ASN A C 1
ATOM 798 O O . ASN A 1 99 ? 8.742 18.416 8.298 1.00 67.44 99 ASN A O 1
#

Organism: NCBI:txid54262

Foldseek 3Di:
DDPVCCQAPPPPHPNDPVDDDDDDDQDPLVVQLVVLQVVCVVVQAAEDSVLSVVLCVVCVRPPVSSVVLSVQQSVPCVVVVHRYGDPVSSVVSVVVVVD